Protein AF-A0A1Q5RHK1-F1 (afdb_monomer_lite)

Radius of gyration: 32.7 Å; chains: 1; bounding box: 64×38×105 Å

Secondary structure (DSSP, 8-state):
---TTHHHHHHHHHHHHHHHHHHHHHHHHHHHHHHHHHHHHHHHHHHHHHHHHHHHHHHHHHHHHH-----TTTTTTPPPPTT--HHHHHHHHHHHHHHHHHHHTHHHHHHHHHHHHHHHHHH-TGGGHHHHHHHHHHHHHHHHHHHHHS---------

Foldseek 3Di:
DPPPVVPPVVVVVVVVVVVVVVVCVVVVVVVVVVVVVVVLVVLLVVLVVVLVVLVVVLVVLVVVLPDQDDDPVLCPVPDDDVPDDPVRSVQLRSLSSSLSSLVVCVVSLVVLVVSLVVNCVNPNDVVSVVSVVSVVVSVVSNVVSCCSNPPPPPPPDDD

Structure (mmCIF, N/CA/C/O backbone):
data_AF-A0A1Q5RHK1-F1
#
_entry.id   AF-A0A1Q5RHK1-F1
#
loop_
_atom_site.group_PDB
_atom_site.id
_atom_site.type_symbol
_atom_site.label_atom_id
_atom_site.label_alt_id
_atom_site.label_comp_id
_atom_site.label_asym_id
_atom_site.label_entity_id
_atom_site.label_seq_id
_atom_site.pdbx_PDB_ins_code
_atom_site.Cartn_x
_atom_site.Cartn_y
_atom_site.Cartn_z
_atom_site.occupancy
_atom_site.B_iso_or_equiv
_atom_site.auth_seq_id
_atom_site.auth_comp_id
_atom_site.auth_asym_id
_atom_site.auth_atom_id
_atom_site.pdbx_PDB_model_num
ATOM 1 N N . MET A 1 1 ? 19.706 16.403 -77.621 1.00 49.25 1 MET A N 1
ATOM 2 C CA . MET A 1 1 ? 21.092 16.151 -77.181 1.00 49.25 1 MET A CA 1
ATOM 3 C C . MET A 1 1 ? 21.003 15.529 -75.804 1.00 49.25 1 MET A C 1
ATOM 5 O O . MET A 1 1 ? 20.583 16.197 -74.875 1.00 49.25 1 MET A O 1
ATOM 9 N N . THR A 1 2 ? 21.234 14.225 -75.707 1.00 58.06 2 THR A N 1
ATOM 10 C CA . THR A 1 2 ? 21.351 13.509 -74.433 1.00 58.06 2 THR A CA 1
ATOM 11 C C . THR A 1 2 ? 22.751 13.767 -73.897 1.00 58.06 2 THR A C 1
ATOM 13 O O . THR A 1 2 ? 23.713 13.392 -74.566 1.00 58.06 2 THR A O 1
ATOM 16 N N . ASP A 1 3 ? 22.875 14.434 -72.750 1.00 63.69 3 ASP A N 1
ATOM 17 C CA . ASP A 1 3 ? 24.177 14.709 -72.144 1.00 63.69 3 ASP A CA 1
ATOM 18 C C . ASP A 1 3 ? 24.910 13.389 -71.839 1.00 63.69 3 ASP A C 1
ATOM 20 O O . ASP A 1 3 ? 24.454 12.616 -70.990 1.00 63.69 3 ASP A O 1
ATOM 24 N N . PRO A 1 4 ? 26.057 13.106 -72.485 1.00 59.53 4 PRO A N 1
ATOM 25 C CA . PRO A 1 4 ? 26.803 11.859 -72.283 1.00 59.53 4 PRO A CA 1
ATOM 26 C C . PRO A 1 4 ? 27.397 11.747 -70.868 1.00 59.53 4 PRO A C 1
ATOM 28 O O . PRO A 1 4 ? 27.785 10.666 -70.435 1.00 59.53 4 PRO A O 1
ATOM 31 N N . TRP A 1 5 ? 27.416 12.854 -70.121 1.00 61.19 5 TRP A N 1
ATOM 32 C CA . TRP A 1 5 ? 27.883 12.939 -68.737 1.00 61.19 5 TRP A CA 1
ATOM 33 C C . TRP A 1 5 ? 26.803 12.606 -67.691 1.00 61.19 5 TRP A C 1
ATOM 35 O O . TRP A 1 5 ? 27.132 12.388 -66.525 1.00 61.19 5 TRP A O 1
ATOM 45 N N . ALA A 1 6 ? 25.525 12.517 -68.080 1.00 60.03 6 ALA A N 1
ATOM 46 C CA . ALA A 1 6 ? 24.414 12.237 -67.163 1.00 60.03 6 ALA A CA 1
ATOM 47 C C . ALA A 1 6 ? 24.249 10.740 -66.818 1.00 60.03 6 ALA A C 1
ATOM 49 O O . ALA A 1 6 ? 23.553 10.402 -65.861 1.00 60.03 6 ALA A O 1
ATOM 50 N N . PHE A 1 7 ? 24.893 9.843 -67.575 1.00 57.91 7 PHE A N 1
ATOM 51 C CA . PHE A 1 7 ? 24.581 8.407 -67.581 1.00 57.91 7 PHE A CA 1
ATOM 52 C C . PHE A 1 7 ? 25.361 7.555 -66.555 1.00 57.91 7 PHE A C 1
ATOM 54 O O . PHE A 1 7 ? 25.094 6.365 -66.427 1.00 57.91 7 PHE A O 1
ATOM 61 N N . GLY A 1 8 ? 26.309 8.135 -65.806 1.00 62.06 8 GLY A N 1
ATOM 62 C CA . GLY A 1 8 ? 27.157 7.384 -64.859 1.00 62.06 8 GLY A CA 1
ATOM 63 C C . GLY A 1 8 ? 27.094 7.840 -63.397 1.00 62.06 8 GLY A C 1
ATOM 64 O O . GLY A 1 8 ? 27.152 7.016 -62.489 1.00 62.06 8 GLY A O 1
ATOM 65 N N . TRP A 1 9 ? 26.945 9.143 -63.145 1.00 71.56 9 TRP A N 1
ATOM 66 C CA . TRP A 1 9 ? 27.052 9.706 -61.791 1.00 71.56 9 TRP A CA 1
ATOM 67 C C . TRP A 1 9 ? 25.762 9.600 -60.971 1.00 71.56 9 TRP A C 1
ATOM 69 O O . TRP A 1 9 ? 25.806 9.364 -59.766 1.00 71.56 9 TRP A O 1
ATOM 79 N N . THR A 1 10 ? 24.602 9.726 -61.613 1.00 79.69 10 THR A N 1
ATOM 80 C CA . THR A 1 10 ? 23.285 9.657 -60.962 1.00 79.69 10 THR A CA 1
ATOM 81 C C . THR A 1 10 ? 22.962 8.279 -60.350 1.00 79.69 10 THR A C 1
ATOM 83 O O . THR A 1 10 ? 22.565 8.246 -59.179 1.00 79.69 10 THR A O 1
ATOM 86 N N . PRO A 1 11 ? 23.182 7.126 -61.022 1.00 81.75 11 PRO A N 1
ATOM 87 C CA . PRO A 1 11 ? 22.995 5.819 -60.386 1.00 81.75 11 PRO A CA 1
ATOM 88 C C . PRO A 1 11 ? 24.016 5.567 -59.268 1.00 81.75 11 PRO A C 1
ATOM 90 O O . PRO A 1 11 ? 23.698 4.952 -58.256 1.00 81.75 11 PRO A O 1
ATOM 93 N N . LEU A 1 12 ? 25.234 6.094 -59.394 1.00 82.31 12 LEU A N 1
ATOM 94 C CA . LEU A 1 12 ? 26.285 5.900 -58.397 1.00 82.31 12 LEU A CA 1
ATOM 95 C C . LEU A 1 12 ? 25.981 6.664 -57.095 1.00 82.31 12 LEU A C 1
ATOM 97 O O . LEU A 1 12 ? 26.106 6.110 -56.003 1.00 82.31 12 LEU A O 1
ATOM 101 N N . LEU A 1 13 ? 25.479 7.899 -57.199 1.00 85.50 13 LEU A N 1
ATOM 102 C CA . LEU A 1 13 ? 25.035 8.692 -56.047 1.00 85.50 13 LEU A CA 1
ATOM 103 C C . LEU A 1 13 ? 23.801 8.100 -55.352 1.00 85.50 13 LEU A C 1
ATOM 105 O O . LEU A 1 13 ? 23.723 8.129 -54.125 1.00 85.50 13 LEU A O 1
ATOM 109 N N . THR A 1 14 ? 22.853 7.532 -56.102 1.00 87.44 14 THR A N 1
ATOM 110 C CA . THR A 1 14 ? 21.667 6.885 -55.508 1.00 87.44 14 THR A CA 1
ATOM 111 C C . THR A 1 14 ? 22.026 5.601 -54.761 1.00 87.44 14 THR A C 1
ATOM 113 O O . THR A 1 14 ? 21.516 5.380 -53.664 1.00 87.44 14 THR A O 1
ATOM 116 N N . ILE A 1 15 ? 22.968 4.805 -55.280 1.00 88.88 15 ILE A N 1
ATOM 117 C CA . ILE A 1 15 ? 23.503 3.626 -54.584 1.00 88.88 15 ILE A CA 1
ATOM 118 C C . ILE A 1 15 ? 24.188 4.035 -53.272 1.00 88.88 15 ILE A C 1
ATOM 120 O O . ILE A 1 15 ? 23.902 3.456 -52.224 1.00 88.88 15 ILE A O 1
ATOM 124 N N . ILE A 1 16 ? 25.040 5.066 -53.294 1.00 89.88 16 ILE A N 1
ATOM 125 C CA . ILE A 1 16 ? 25.689 5.586 -52.078 1.00 89.88 16 ILE A CA 1
ATOM 126 C C . ILE A 1 16 ? 24.640 6.085 -51.075 1.00 89.88 16 ILE A C 1
ATOM 128 O O . ILE A 1 16 ? 24.704 5.735 -49.896 1.00 89.88 16 ILE A O 1
ATOM 132 N N . GLY A 1 17 ? 23.642 6.846 -51.533 1.00 89.38 17 GLY A N 1
ATOM 133 C CA . GLY A 1 17 ? 22.546 7.328 -50.691 1.00 89.38 17 GLY A CA 1
ATOM 134 C C . GLY A 1 17 ? 21.772 6.193 -50.015 1.00 89.38 17 GLY A C 1
ATOM 135 O O . GLY A 1 17 ? 21.457 6.294 -48.827 1.00 89.38 17 GLY A O 1
ATOM 136 N N . PHE A 1 18 ? 21.536 5.090 -50.732 1.00 92.69 18 PHE A N 1
ATOM 137 C CA . PHE A 1 18 ? 20.875 3.892 -50.210 1.00 92.69 18 PHE A CA 1
ATOM 138 C C . PHE A 1 18 ? 21.706 3.200 -49.119 1.00 92.69 18 PHE A C 1
ATOM 140 O O . PHE A 1 18 ? 21.185 2.853 -48.059 1.00 92.69 18 PHE A O 1
ATOM 147 N N . PHE A 1 19 ? 23.021 3.069 -49.317 1.00 92.50 19 PHE A N 1
ATOM 148 C CA . PHE A 1 19 ? 23.910 2.518 -48.290 1.00 92.50 19 PHE A CA 1
ATOM 149 C C . PHE A 1 19 ? 23.987 3.397 -47.040 1.00 92.50 19 PHE A C 1
ATOM 151 O O . PHE A 1 19 ? 23.980 2.874 -45.925 1.00 92.50 19 PHE A O 1
ATOM 158 N N . VAL A 1 20 ? 24.000 4.723 -47.199 1.00 92.31 20 VAL A N 1
ATOM 159 C CA . VAL A 1 20 ? 23.970 5.659 -46.066 1.00 92.31 20 VAL A CA 1
ATOM 160 C C . VAL A 1 20 ? 22.661 5.525 -45.285 1.00 92.31 20 VAL A C 1
ATOM 162 O O . VAL A 1 20 ? 22.690 5.444 -44.058 1.00 92.31 20 VAL A O 1
ATOM 165 N N . THR A 1 21 ? 21.515 5.428 -45.967 1.00 92.25 21 THR A N 1
ATOM 166 C CA . THR A 1 21 ? 20.219 5.234 -45.293 1.00 92.25 21 THR A CA 1
ATOM 167 C C . THR A 1 21 ? 20.140 3.891 -44.570 1.00 92.25 21 THR A C 1
ATOM 169 O O . THR A 1 21 ? 19.683 3.852 -43.428 1.00 92.25 21 THR A O 1
ATOM 172 N N . ILE A 1 22 ? 20.646 2.807 -45.167 1.00 91.94 22 ILE A N 1
ATOM 173 C CA . ILE A 1 22 ? 20.744 1.499 -44.499 1.00 91.94 22 ILE A CA 1
ATOM 174 C C . ILE A 1 22 ? 21.653 1.577 -43.268 1.00 91.94 22 ILE A C 1
ATOM 176 O O . ILE A 1 22 ? 21.302 1.045 -42.214 1.00 91.94 22 ILE A O 1
ATOM 180 N N . GLY A 1 23 ? 22.797 2.256 -43.376 1.00 90.06 23 GLY A N 1
ATOM 181 C CA . GLY A 1 23 ? 23.732 2.437 -42.267 1.00 90.06 23 GLY A CA 1
ATOM 182 C C . GLY A 1 23 ? 23.090 3.158 -41.080 1.00 90.06 23 GLY A C 1
ATOM 183 O O . GLY A 1 23 ? 23.184 2.684 -39.946 1.00 90.06 23 GLY A O 1
ATOM 184 N N . ILE A 1 24 ? 22.368 4.253 -41.343 1.00 90.19 24 ILE A N 1
ATOM 185 C CA . ILE A 1 24 ? 21.627 5.005 -40.318 1.00 90.19 24 ILE A CA 1
ATOM 186 C C . ILE A 1 24 ? 20.516 4.145 -39.711 1.00 90.19 24 ILE A C 1
ATOM 188 O O . ILE A 1 24 ? 20.372 4.118 -38.489 1.00 90.19 24 ILE A O 1
ATOM 192 N N . ALA A 1 25 ? 19.764 3.403 -40.529 1.00 88.69 25 ALA A N 1
ATOM 193 C CA . ALA A 1 25 ? 18.713 2.516 -40.039 1.00 88.69 25 ALA A CA 1
ATOM 194 C C . ALA A 1 25 ? 19.284 1.447 -39.095 1.00 88.69 25 ALA A C 1
ATOM 196 O O . ALA A 1 25 ? 18.803 1.286 -37.974 1.00 88.69 25 ALA A O 1
ATOM 197 N N . TYR A 1 26 ? 20.359 0.766 -39.498 1.00 88.56 26 TYR A N 1
ATOM 198 C CA . TYR A 1 26 ? 20.997 -0.272 -38.691 1.00 88.56 26 TYR A CA 1
ATOM 199 C C . TYR A 1 26 ? 21.541 0.271 -37.363 1.00 88.56 26 TYR A C 1
ATOM 201 O O . TYR A 1 26 ? 21.307 -0.313 -36.299 1.00 88.56 26 TYR A O 1
ATOM 209 N N . PHE A 1 27 ? 22.235 1.410 -37.405 1.00 86.69 27 PHE A N 1
ATOM 210 C CA . PHE A 1 27 ? 22.781 2.039 -36.204 1.00 86.69 27 PHE A CA 1
ATOM 211 C C . PHE A 1 27 ? 21.671 2.557 -35.275 1.00 86.69 27 PHE A C 1
ATOM 213 O O . PHE A 1 27 ? 21.759 2.412 -34.051 1.00 86.69 27 PHE A O 1
ATOM 220 N N . GLY A 1 28 ? 20.589 3.084 -35.855 1.00 88.31 28 GLY A N 1
ATOM 221 C CA . GLY A 1 28 ? 19.388 3.515 -35.147 1.00 88.31 28 GLY A CA 1
ATOM 222 C C . GLY A 1 28 ? 18.716 2.370 -34.393 1.00 88.31 28 GLY A C 1
ATOM 223 O O . GLY A 1 28 ? 18.490 2.490 -33.191 1.00 88.31 28 GLY A O 1
ATOM 224 N N . PHE A 1 29 ? 18.486 1.224 -35.044 1.00 83.56 29 PHE A N 1
ATOM 225 C CA . PHE A 1 29 ? 17.891 0.050 -34.393 1.00 83.56 29 PHE A CA 1
ATOM 226 C C . PHE A 1 29 ? 18.744 -0.474 -33.234 1.00 83.56 29 PHE A C 1
ATOM 228 O O . PHE A 1 29 ? 18.213 -0.797 -32.170 1.00 83.56 29 PHE A O 1
ATOM 235 N N . ARG A 1 30 ? 20.072 -0.520 -33.394 1.00 83.12 30 ARG A N 1
ATOM 236 C CA . ARG A 1 30 ? 20.967 -1.028 -32.343 1.00 83.12 30 ARG A CA 1
ATOM 237 C C . ARG A 1 30 ? 21.022 -0.101 -31.126 1.00 83.12 30 ARG A C 1
ATOM 239 O O . ARG A 1 30 ? 21.039 -0.573 -29.990 1.00 83.12 30 ARG A O 1
ATOM 246 N N . THR A 1 31 ? 21.010 1.207 -31.366 1.00 84.62 31 THR A N 1
ATOM 247 C CA . THR A 1 31 ? 20.957 2.226 -30.307 1.00 84.62 31 THR A CA 1
ATOM 248 C C . THR A 1 31 ? 19.596 2.218 -29.606 1.00 84.62 31 THR A C 1
ATOM 250 O O . THR A 1 31 ? 19.533 2.317 -28.382 1.00 84.62 31 THR A O 1
ATOM 253 N N . PHE A 1 32 ? 18.511 2.006 -30.356 1.00 83.25 32 PHE A N 1
ATOM 254 C CA . PHE A 1 32 ? 17.154 1.932 -29.818 1.00 83.25 32 PHE A CA 1
ATOM 255 C C . PHE A 1 32 ? 16.952 0.737 -28.881 1.00 83.25 32 PHE A C 1
ATOM 257 O O . PHE A 1 32 ? 16.372 0.890 -27.812 1.00 83.25 32 PHE A O 1
ATOM 264 N N . GLU A 1 33 ? 17.473 -0.441 -29.231 1.00 85.06 33 GLU A N 1
ATOM 265 C CA . GLU A 1 33 ? 17.401 -1.631 -28.371 1.00 85.06 33 GLU A CA 1
ATOM 266 C C . GLU A 1 33 ? 18.116 -1.432 -27.029 1.00 85.06 33 GLU A C 1
ATOM 268 O O . GLU A 1 33 ? 17.630 -1.879 -25.988 1.00 85.06 33 GLU A O 1
ATOM 273 N N . ARG A 1 34 ? 19.260 -0.740 -27.032 1.00 86.31 34 ARG A N 1
ATOM 274 C CA . ARG A 1 34 ? 19.977 -0.395 -25.800 1.00 86.31 34 ARG A CA 1
ATOM 275 C C . ARG A 1 34 ? 19.185 0.612 -24.964 1.00 86.31 34 ARG A C 1
ATOM 277 O O . ARG A 1 34 ? 18.944 0.354 -23.790 1.00 86.31 34 ARG A O 1
ATOM 284 N N . TRP A 1 35 ? 18.708 1.690 -25.583 1.00 86.25 35 TRP A N 1
ATOM 285 C CA . TRP A 1 35 ? 17.881 2.695 -24.911 1.00 86.25 35 TRP A CA 1
ATOM 286 C C . TRP A 1 35 ? 16.595 2.099 -24.323 1.00 86.25 35 TRP A C 1
ATOM 288 O O . TRP A 1 35 ? 16.204 2.414 -23.202 1.00 86.25 35 TRP A O 1
ATOM 298 N N . LYS A 1 36 ? 15.950 1.180 -25.049 1.00 88.38 36 LYS A N 1
ATOM 299 C CA . LYS A 1 36 ? 14.755 0.470 -24.591 1.00 88.38 36 LYS A CA 1
ATOM 300 C C . LYS A 1 36 ? 15.040 -0.374 -23.349 1.00 88.38 36 LYS A C 1
ATOM 302 O O . LYS A 1 36 ? 14.218 -0.368 -22.437 1.00 88.38 36 LYS A O 1
ATOM 307 N N . ARG A 1 37 ? 16.175 -1.083 -23.291 1.00 87.81 37 ARG A N 1
ATOM 308 C CA . ARG A 1 37 ? 16.581 -1.829 -22.085 1.00 87.81 37 ARG A CA 1
ATOM 309 C C . ARG A 1 37 ? 16.815 -0.895 -20.907 1.00 87.81 37 ARG A C 1
ATOM 311 O O . ARG A 1 37 ? 16.209 -1.114 -19.866 1.00 87.81 37 ARG A O 1
ATOM 318 N N . GLU A 1 38 ? 17.588 0.170 -21.109 1.00 90.88 38 GLU A N 1
ATOM 319 C CA . GLU A 1 38 ? 17.864 1.174 -20.072 1.00 90.88 38 GLU A CA 1
ATOM 320 C C . GLU A 1 38 ? 16.554 1.763 -19.513 1.00 90.88 38 GLU A C 1
ATOM 322 O O . GLU A 1 38 ? 16.347 1.794 -18.304 1.00 90.88 38 GLU A O 1
ATOM 327 N N . LYS A 1 39 ? 15.598 2.121 -20.381 1.00 90.50 39 LYS A N 1
ATOM 328 C CA . LYS A 1 39 ? 14.288 2.649 -19.962 1.00 90.50 39 LYS A CA 1
ATOM 329 C C . LYS A 1 39 ? 13.403 1.632 -19.243 1.00 90.50 39 LYS A C 1
ATOM 331 O O . LYS A 1 39 ? 12.587 2.019 -18.408 1.00 90.50 39 LYS A O 1
ATOM 336 N N . ILE A 1 40 ? 13.507 0.348 -19.580 1.00 90.50 40 ILE A N 1
ATOM 337 C CA . ILE A 1 40 ? 12.778 -0.716 -18.876 1.00 90.50 40 ILE A CA 1
ATOM 338 C C . ILE A 1 40 ? 13.378 -0.933 -17.486 1.00 90.50 40 ILE A C 1
ATOM 340 O O . ILE A 1 40 ? 12.625 -1.091 -16.527 1.00 90.50 40 ILE A O 1
ATOM 344 N N . GLU A 1 41 ? 14.705 -0.926 -17.369 1.00 90.31 41 GLU A N 1
ATOM 345 C CA . GLU A 1 41 ? 15.405 -1.057 -16.090 1.00 90.31 41 GLU A CA 1
ATOM 346 C C . GLU A 1 41 ? 15.108 0.125 -15.164 1.00 90.31 41 GLU A C 1
ATOM 348 O O . GLU A 1 41 ? 14.745 -0.094 -14.011 1.00 90.31 41 GLU A O 1
ATOM 353 N N . GLU A 1 42 ? 15.140 1.353 -15.685 1.00 92.94 42 GLU A N 1
ATOM 354 C CA . GLU A 1 42 ? 14.756 2.569 -14.957 1.00 92.94 42 GLU A CA 1
ATOM 355 C C . GLU A 1 42 ? 13.320 2.461 -14.421 1.00 92.94 42 GLU A C 1
ATOM 357 O O . GLU A 1 42 ? 13.097 2.527 -13.215 1.00 92.94 42 GLU A O 1
ATOM 362 N N . LYS A 1 43 ? 12.347 2.126 -15.285 1.00 93.00 43 LYS A N 1
ATOM 363 C CA . LYS A 1 43 ? 10.950 1.922 -14.859 1.00 93.00 43 LYS A CA 1
ATOM 364 C C . LYS A 1 43 ? 10.784 0.810 -13.829 1.00 93.00 43 LYS A C 1
ATOM 366 O O . LYS A 1 43 ? 9.867 0.865 -13.009 1.00 93.00 43 LYS A O 1
ATOM 371 N N . ARG A 1 44 ? 11.610 -0.233 -13.905 1.00 93.38 44 ARG A N 1
ATOM 372 C CA . ARG A 1 44 ? 11.593 -1.341 -12.950 1.00 93.38 44 ARG A CA 1
ATOM 373 C C . ARG A 1 44 ? 12.054 -0.867 -11.576 1.00 93.38 44 ARG A C 1
ATOM 375 O O . ARG A 1 44 ? 11.415 -1.224 -10.592 1.00 93.38 44 ARG A O 1
ATOM 382 N N . ILE A 1 45 ? 13.105 -0.054 -11.513 1.00 94.50 45 ILE A N 1
ATOM 383 C CA . ILE A 1 45 ? 13.596 0.541 -10.265 1.00 94.50 45 ILE A CA 1
ATOM 384 C C . ILE A 1 45 ? 12.542 1.483 -9.675 1.00 94.50 45 ILE A C 1
ATOM 386 O O . ILE A 1 45 ? 12.185 1.319 -8.511 1.00 94.50 45 ILE A O 1
ATOM 390 N N . ASP A 1 46 ? 11.967 2.379 -10.479 1.00 95.12 46 ASP A N 1
ATOM 391 C CA . ASP A 1 46 ? 10.955 3.337 -10.013 1.00 95.12 46 ASP A CA 1
ATOM 392 C C . ASP A 1 46 ? 9.743 2.636 -9.389 1.00 95.12 46 ASP A C 1
ATOM 394 O O . ASP A 1 46 ? 9.315 2.965 -8.286 1.00 95.12 46 ASP A O 1
ATOM 398 N N . ILE A 1 47 ? 9.213 1.611 -10.066 1.00 95.06 47 ILE A N 1
ATOM 399 C CA . ILE A 1 47 ? 8.059 0.848 -9.570 1.00 95.06 47 ILE A CA 1
ATOM 400 C C . ILE A 1 47 ? 8.420 0.014 -8.334 1.00 95.06 47 ILE A C 1
ATOM 402 O O . ILE A 1 47 ? 7.558 -0.214 -7.486 1.00 95.06 47 ILE A O 1
ATOM 406 N N . ALA A 1 48 ? 9.668 -0.447 -8.205 1.00 94.81 48 ALA A N 1
ATOM 407 C CA . ALA A 1 48 ? 10.118 -1.120 -6.989 1.00 94.81 48 ALA A CA 1
ATOM 408 C C . ALA A 1 48 ? 10.162 -0.163 -5.792 1.00 94.81 48 ALA A C 1
ATOM 410 O O . ALA A 1 48 ? 9.723 -0.541 -4.708 1.00 94.81 48 ALA A O 1
ATOM 411 N N . ILE A 1 49 ? 10.654 1.062 -5.994 1.00 95.94 49 ILE A N 1
ATOM 412 C CA . ILE A 1 49 ? 10.697 2.098 -4.957 1.00 95.94 49 ILE A CA 1
ATOM 413 C C . ILE A 1 49 ? 9.273 2.499 -4.558 1.00 95.94 49 ILE A C 1
ATOM 415 O O . ILE A 1 49 ? 8.958 2.465 -3.374 1.00 95.94 49 ILE A O 1
ATOM 419 N N . GLU A 1 50 ? 8.392 2.762 -5.531 1.00 95.06 50 GLU A N 1
ATOM 420 C CA . GLU A 1 50 ? 6.974 3.085 -5.290 1.00 95.06 50 GLU A CA 1
ATOM 421 C C . GLU A 1 50 ? 6.269 1.965 -4.499 1.00 95.06 50 GLU A C 1
ATOM 423 O O . GLU A 1 50 ? 5.498 2.222 -3.575 1.00 95.06 50 GLU A O 1
ATOM 428 N N . ALA A 1 51 ? 6.557 0.699 -4.822 1.00 94.06 51 ALA A N 1
ATOM 429 C CA . ALA A 1 51 ? 6.003 -0.444 -4.099 1.00 94.06 51 ALA A CA 1
ATOM 430 C C . ALA A 1 51 ? 6.527 -0.547 -2.660 1.00 94.06 51 ALA A C 1
ATOM 432 O O . ALA A 1 51 ? 5.759 -0.891 -1.761 1.00 94.06 51 ALA A O 1
ATOM 433 N N . LEU A 1 52 ? 7.815 -0.269 -2.443 1.00 94.19 52 LEU A N 1
ATOM 434 C CA . LEU A 1 52 ? 8.432 -0.302 -1.120 1.00 94.19 52 LEU A CA 1
ATOM 435 C C . LEU A 1 52 ? 7.900 0.828 -0.231 1.00 94.19 52 LEU A C 1
ATOM 437 O O . LEU A 1 52 ? 7.546 0.580 0.918 1.00 94.19 52 LEU A O 1
ATOM 441 N N . GLU A 1 53 ? 7.790 2.039 -0.774 1.00 95.81 53 GLU A N 1
ATOM 442 C CA . GLU A 1 53 ? 7.212 3.200 -0.094 1.00 95.81 53 GLU A CA 1
ATOM 443 C C . GLU A 1 53 ? 5.775 2.913 0.356 1.00 95.81 53 GLU A C 1
ATOM 445 O O . GLU A 1 53 ? 5.462 3.031 1.540 1.00 95.81 53 GLU A O 1
ATOM 450 N N . LEU A 1 54 ? 4.923 2.421 -0.553 1.00 94.62 54 LEU A N 1
ATOM 451 C CA . LEU A 1 54 ? 3.549 2.046 -0.212 1.00 94.62 54 LEU A CA 1
ATOM 452 C C . LEU A 1 54 ? 3.481 0.908 0.811 1.00 94.62 54 LEU A C 1
ATOM 454 O O . LEU A 1 54 ? 2.543 0.867 1.604 1.00 94.62 54 LEU A O 1
ATOM 458 N N . ALA A 1 55 ? 4.431 -0.029 0.803 1.00 93.00 55 ALA A N 1
ATOM 459 C CA . ALA A 1 55 ? 4.464 -1.112 1.781 1.00 93.00 55 ALA A CA 1
ATOM 460 C C . ALA A 1 55 ? 4.746 -0.590 3.198 1.00 93.00 55 ALA A C 1
ATOM 462 O O . ALA A 1 55 ? 4.068 -1.009 4.139 1.00 93.00 55 ALA A O 1
ATOM 463 N N . TYR A 1 56 ? 5.687 0.345 3.347 1.00 94.38 56 TYR A N 1
ATOM 464 C CA . TYR A 1 56 ? 5.953 0.998 4.630 1.00 94.38 56 TYR A CA 1
ATOM 465 C C . TYR A 1 56 ? 4.791 1.894 5.068 1.00 94.38 56 TYR A C 1
ATOM 467 O O . TYR A 1 56 ? 4.360 1.800 6.214 1.00 94.38 56 TYR A O 1
ATOM 475 N N . GLU A 1 57 ? 4.194 2.658 4.150 1.00 94.62 57 GLU A N 1
ATOM 476 C CA . GLU A 1 57 ? 2.994 3.457 4.442 1.00 94.62 57 GLU A CA 1
ATOM 477 C C . GLU A 1 57 ? 1.830 2.565 4.918 1.00 94.62 57 GLU A C 1
ATOM 479 O O . GLU A 1 57 ? 1.115 2.899 5.865 1.00 94.62 57 GLU A O 1
ATOM 484 N N . CYS A 1 58 ? 1.659 1.381 4.315 1.00 94.38 58 CYS A N 1
ATOM 485 C CA . CYS A 1 58 ? 0.681 0.392 4.773 1.00 94.38 58 CYS A CA 1
ATOM 486 C C . CYS A 1 58 ? 0.979 -0.093 6.196 1.00 94.38 58 CYS A C 1
ATOM 488 O O . CYS A 1 58 ? 0.044 -0.277 6.976 1.00 94.38 58 CYS A O 1
ATOM 490 N N . GLN A 1 59 ? 2.249 -0.337 6.533 1.00 93.88 59 GLN A N 1
ATOM 491 C CA . GLN A 1 59 ? 2.642 -0.783 7.869 1.00 93.88 59 GLN A CA 1
ATOM 492 C C . GLN A 1 59 ? 2.277 0.266 8.925 1.00 93.88 59 GLN A C 1
ATOM 494 O O . GLN A 1 59 ? 1.583 -0.066 9.886 1.00 93.88 59 GLN A O 1
ATOM 499 N N . GLU A 1 60 ? 2.667 1.522 8.710 1.00 94.31 60 GLU A N 1
ATOM 500 C CA . GLU A 1 60 ? 2.349 2.632 9.616 1.00 94.31 60 GLU A CA 1
ATOM 501 C C . GLU A 1 60 ? 0.835 2.808 9.775 1.00 94.31 60 GLU A C 1
ATOM 503 O O . GLU A 1 60 ? 0.318 2.934 10.888 1.00 94.31 60 GLU A O 1
ATOM 508 N N . ALA A 1 61 ? 0.082 2.720 8.678 1.00 94.56 61 ALA A N 1
ATOM 509 C CA . ALA A 1 61 ? -1.370 2.793 8.746 1.00 94.56 61 ALA A CA 1
ATOM 510 C C . ALA A 1 61 ? -1.978 1.639 9.550 1.00 94.56 61 ALA A C 1
ATOM 512 O O . ALA A 1 61 ? -2.912 1.857 10.319 1.00 94.56 61 ALA A O 1
ATOM 513 N N . PHE A 1 62 ? -1.464 0.411 9.428 1.00 94.38 62 PHE A N 1
ATOM 514 C CA . PHE A 1 62 ? -1.935 -0.696 10.262 1.00 94.38 62 PHE A CA 1
ATOM 515 C C . PHE A 1 62 ? -1.624 -0.489 11.744 1.00 94.38 62 PHE A C 1
ATOM 517 O O . PHE A 1 62 ? -2.440 -0.890 12.575 1.00 94.38 62 PHE A O 1
ATOM 524 N N . GLU A 1 63 ? -0.497 0.131 12.090 1.00 93.69 63 GLU A N 1
ATOM 525 C CA . GLU A 1 63 ? -0.171 0.485 13.475 1.00 93.69 63 GLU A CA 1
ATOM 526 C C . GLU A 1 63 ? -1.177 1.501 14.037 1.00 93.69 63 GLU A C 1
ATOM 528 O O . GLU A 1 63 ? -1.714 1.298 15.129 1.00 93.69 63 GLU A O 1
ATOM 533 N N . ILE A 1 64 ? -1.534 2.524 13.255 1.00 92.62 64 ILE A N 1
ATOM 534 C CA . ILE A 1 64 ? -2.551 3.523 13.622 1.00 92.62 64 ILE A CA 1
ATOM 535 C C . ILE A 1 64 ? -3.941 2.881 13.751 1.00 92.62 64 ILE A C 1
ATOM 537 O O . ILE A 1 64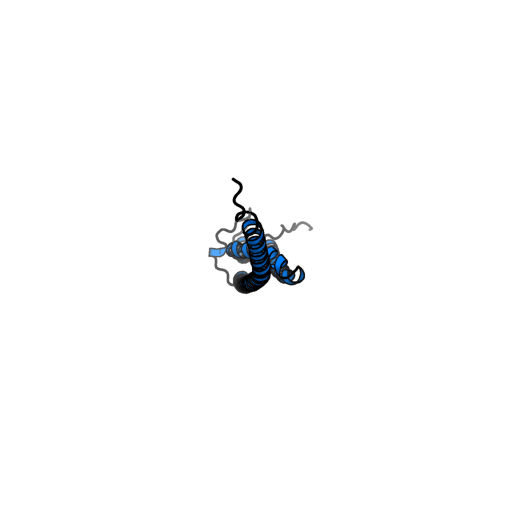 ? -4.650 3.085 14.741 1.00 92.62 64 ILE A O 1
ATOM 541 N N . ILE A 1 65 ? -4.333 2.059 12.775 1.00 92.81 65 ILE A N 1
ATOM 542 C CA . ILE A 1 65 ? -5.635 1.378 12.749 1.00 92.81 65 ILE A CA 1
ATOM 543 C C . ILE A 1 65 ? -5.789 0.439 13.951 1.00 92.81 65 ILE A C 1
ATOM 545 O O . ILE A 1 65 ? -6.874 0.347 14.522 1.00 92.81 65 ILE A O 1
ATOM 549 N N . ARG A 1 66 ? -4.721 -0.264 14.343 1.00 89.25 66 ARG A N 1
ATOM 550 C CA . ARG A 1 66 ? -4.739 -1.243 15.443 1.00 89.25 66 ARG A CA 1
ATOM 551 C C . ARG A 1 66 ? -4.528 -0.624 16.821 1.00 89.25 66 ARG A C 1
ATOM 553 O O . ARG A 1 66 ? -4.602 -1.354 17.809 1.00 89.25 66 ARG A O 1
ATOM 560 N N . ASN A 1 67 ? -4.267 0.678 16.903 1.00 89.69 67 ASN A N 1
ATOM 561 C CA . ASN A 1 67 ? -4.057 1.348 18.176 1.00 89.69 67 ASN A CA 1
ATOM 562 C C . ASN A 1 67 ? -5.328 1.251 19.052 1.00 89.69 67 ASN A C 1
ATOM 564 O O . ASN A 1 67 ? -6.382 1.743 18.637 1.00 89.69 67 ASN A O 1
ATOM 568 N N . PRO A 1 68 ? -5.248 0.654 20.260 1.00 83.75 68 PRO A N 1
ATOM 569 C CA . PRO A 1 68 ? -6.398 0.498 21.150 1.00 83.75 68 PRO A CA 1
ATOM 570 C C . PRO A 1 68 ? -6.892 1.819 21.751 1.00 83.75 68 PRO A C 1
ATOM 572 O O . PRO A 1 68 ? -8.011 1.872 22.255 1.00 83.75 68 PRO A O 1
ATOM 575 N N . GLY A 1 69 ? -6.078 2.879 21.735 1.00 85.19 69 GLY A N 1
ATOM 576 C CA . GLY A 1 69 ? -6.498 4.197 22.195 1.00 85.19 69 GLY A CA 1
ATOM 577 C C . GLY A 1 69 ? -7.561 4.763 21.262 1.00 85.19 69 GLY A C 1
ATOM 578 O O . GLY A 1 69 ? -7.291 4.938 20.080 1.00 85.19 69 GLY A O 1
ATOM 579 N N . THR A 1 70 ? -8.754 5.049 21.783 1.00 82.94 70 THR A N 1
ATOM 580 C CA . THR A 1 70 ? -9.882 5.607 21.020 1.00 82.94 70 THR A CA 1
ATOM 581 C C . THR A 1 70 ? -10.426 6.847 21.711 1.00 82.94 70 THR A C 1
ATOM 583 O O . THR A 1 70 ? -10.745 6.799 22.902 1.00 82.94 70 THR A O 1
ATOM 586 N N . LEU A 1 71 ? -10.568 7.945 20.974 1.00 85.12 71 LEU A N 1
ATOM 587 C CA . LEU A 1 71 ? -11.212 9.163 21.459 1.00 85.12 71 LEU A CA 1
ATOM 588 C C . LEU A 1 71 ? -12.728 9.096 21.235 1.00 85.12 71 LEU A C 1
ATOM 590 O O . LEU A 1 71 ? -13.197 8.598 20.215 1.00 85.12 71 LEU A O 1
ATOM 594 N N . GLY A 1 72 ? -13.507 9.647 22.172 1.00 80.44 72 GLY A N 1
ATOM 595 C CA . GLY A 1 72 ? -14.975 9.680 22.078 1.00 80.44 72 GLY A CA 1
ATOM 596 C C . GLY A 1 72 ? -15.513 10.384 20.825 1.00 80.44 72 GLY A C 1
ATOM 597 O O . GLY A 1 72 ? -16.586 10.051 20.332 1.00 80.44 72 GLY A O 1
ATOM 598 N N . SER A 1 73 ? -14.747 11.323 20.266 1.00 86.44 73 SER A N 1
ATOM 599 C CA . SER A 1 73 ? -15.079 12.018 19.019 1.00 86.44 73 SER A CA 1
ATOM 600 C C . SER A 1 73 ? -14.980 11.132 17.773 1.00 86.44 73 SER A C 1
ATOM 602 O O . SER A 1 73 ? -15.604 11.442 16.760 1.00 86.44 73 SER A O 1
ATOM 604 N N . GLU A 1 74 ? -14.224 10.033 17.818 1.00 86.50 74 GLU A N 1
ATOM 605 C CA . GLU A 1 74 ? -14.007 9.174 16.649 1.00 86.50 74 GLU A CA 1
ATOM 606 C C . GLU A 1 74 ? -15.260 8.391 16.262 1.00 86.50 74 GLU A C 1
ATOM 608 O O . GLU A 1 74 ? -15.470 8.153 15.078 1.00 86.50 74 GLU A O 1
ATOM 613 N N . TYR A 1 75 ? -16.109 8.041 17.231 1.00 89.81 75 TYR A N 1
ATOM 614 C CA . TYR A 1 75 ? -17.345 7.283 17.013 1.00 89.81 75 TYR A CA 1
ATOM 615 C C . TYR A 1 75 ? -18.615 8.094 17.291 1.00 89.81 75 TYR A C 1
ATOM 617 O O . TYR A 1 75 ? -19.702 7.528 17.389 1.00 89.81 75 TYR A O 1
ATOM 625 N N . ALA A 1 76 ? -18.507 9.421 17.393 1.00 88.38 76 ALA A N 1
ATOM 626 C CA . ALA A 1 76 ? -19.656 10.296 17.631 1.00 88.38 76 ALA A CA 1
ATOM 627 C C . ALA A 1 76 ? -20.706 10.233 16.502 1.00 88.38 76 ALA A C 1
ATOM 629 O O . ALA A 1 76 ? -21.891 10.436 16.748 1.00 88.38 76 ALA A O 1
ATOM 630 N N . ASP A 1 77 ? -20.282 9.914 15.278 1.00 90.50 77 ASP A N 1
ATOM 631 C CA . ASP A 1 77 ? -21.134 9.700 14.103 1.00 90.50 77 ASP A CA 1
ATOM 632 C C . ASP A 1 77 ? -21.707 8.274 14.003 1.00 90.50 77 ASP A C 1
ATOM 634 O O . ASP A 1 77 ? -22.427 7.968 13.052 1.00 90.50 77 ASP A O 1
ATOM 638 N N . MET A 1 78 ? -21.411 7.391 14.966 1.00 90.12 78 MET A N 1
ATOM 639 C CA . MET A 1 78 ? -21.877 6.007 14.930 1.00 90.12 78 MET A CA 1
ATOM 640 C C . MET A 1 78 ? -23.411 5.938 15.039 1.00 90.12 78 MET A C 1
ATOM 642 O O . MET A 1 78 ? -23.976 6.386 16.046 1.00 90.12 78 MET A O 1
ATOM 646 N N . PRO A 1 79 ? -24.102 5.305 14.070 1.00 88.44 79 PRO A N 1
ATOM 647 C CA . PRO A 1 79 ? -25.554 5.200 14.094 1.00 88.44 79 PRO A CA 1
ATOM 648 C C . PRO A 1 79 ? -26.025 4.369 15.293 1.00 88.44 79 PRO A C 1
ATOM 650 O O . PRO A 1 79 ? -25.530 3.260 15.540 1.00 88.44 79 PRO A O 1
ATOM 653 N N . ARG A 1 80 ? -27.010 4.908 16.018 1.00 87.69 80 ARG A N 1
ATOM 654 C CA . ARG A 1 80 ? -27.704 4.211 17.107 1.00 87.69 80 ARG A CA 1
ATOM 655 C C . ARG A 1 80 ? -28.667 3.174 16.540 1.00 87.69 80 ARG A C 1
ATOM 657 O O . ARG A 1 80 ? -29.300 3.411 15.512 1.00 87.69 80 ARG A O 1
ATOM 664 N N . ARG A 1 81 ? -28.765 2.022 17.200 1.00 85.88 81 ARG A N 1
ATOM 665 C CA . ARG A 1 81 ? -29.770 0.995 16.892 1.00 85.88 81 ARG A CA 1
ATOM 666 C C . ARG A 1 81 ? -31.069 1.264 17.657 1.00 85.88 81 ARG A C 1
ATOM 668 O O . ARG A 1 81 ? -31.056 1.869 18.728 1.00 85.88 81 ARG A O 1
ATOM 675 N N . ASP A 1 82 ? -32.187 0.784 17.118 1.00 82.06 82 ASP A N 1
ATOM 676 C CA . ASP A 1 82 ? -33.492 0.906 17.773 1.00 82.06 82 ASP A CA 1
ATOM 677 C C . ASP A 1 82 ? -33.498 0.163 19.117 1.00 82.06 82 ASP A C 1
ATOM 679 O O . ASP A 1 82 ? -33.209 -1.032 19.180 1.00 82.06 82 ASP A O 1
ATOM 683 N N . GLY A 1 83 ? -33.827 0.878 20.198 1.00 81.38 83 GLY A N 1
ATOM 684 C CA . GLY A 1 83 ? -33.855 0.325 21.557 1.00 81.38 83 GLY A CA 1
ATOM 685 C C . GLY A 1 83 ? -32.484 0.160 22.226 1.00 81.38 83 GLY A C 1
ATOM 686 O O . 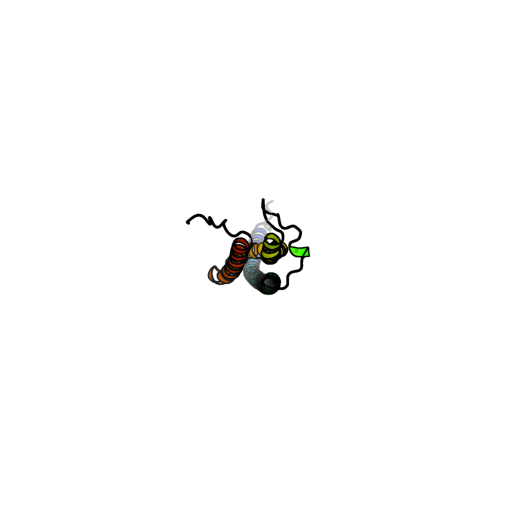GLY A 1 83 ? -32.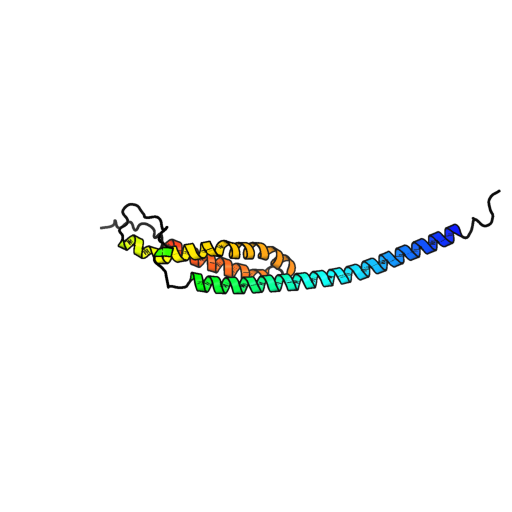419 -0.404 23.316 1.00 81.38 83 GLY A O 1
ATOM 687 N N . GLU A 1 84 ? -31.405 0.650 21.610 1.00 83.06 84 GLU A N 1
ATOM 688 C CA . GLU A 1 84 ? -30.051 0.578 22.162 1.00 83.06 84 GLU A CA 1
ATOM 689 C C . GLU A 1 84 ? -29.862 1.550 23.336 1.00 83.06 84 GLU A C 1
ATOM 691 O O . GLU A 1 84 ? -30.107 2.755 23.225 1.00 83.06 84 GLU A O 1
ATOM 696 N N . GLY A 1 85 ? -29.404 1.025 24.474 1.00 85.75 85 GLY A N 1
ATOM 697 C CA . GLY A 1 85 ? -29.040 1.836 25.635 1.00 85.75 85 GLY A CA 1
ATOM 698 C C . GLY A 1 85 ? -27.666 2.497 25.482 1.00 85.75 85 GLY A C 1
ATOM 699 O O . GLY A 1 85 ? -26.803 2.014 24.752 1.00 85.75 85 GLY A O 1
ATOM 700 N N . GLU A 1 86 ? -27.417 3.565 26.244 1.00 86.50 86 GLU A N 1
ATOM 701 C CA . GLU A 1 86 ? -26.118 4.262 26.256 1.00 86.50 86 GLU A CA 1
ATOM 702 C C . GLU A 1 86 ? -24.908 3.335 26.528 1.00 86.50 86 GLU A C 1
ATOM 704 O O . GLU A 1 86 ? -23.899 3.463 25.830 1.00 86.50 86 GLU A O 1
ATOM 709 N N . PRO A 1 87 ? -24.977 2.359 27.462 1.00 86.06 87 PRO A N 1
ATOM 710 C CA . PRO A 1 87 ? -23.863 1.436 27.695 1.00 86.06 87 PRO A CA 1
ATOM 711 C C . PRO A 1 87 ? -23.577 0.520 26.498 1.00 86.06 87 PRO A C 1
ATOM 713 O O . PRO A 1 87 ? -22.421 0.200 26.227 1.00 86.06 87 PRO A O 1
ATOM 716 N N . GLU A 1 88 ? -24.620 0.107 25.772 1.00 86.75 88 GLU A N 1
ATOM 717 C CA . GLU A 1 88 ? -24.489 -0.763 24.601 1.00 86.75 88 GLU A CA 1
ATOM 718 C C . GLU A 1 88 ? -23.876 0.010 23.428 1.00 86.75 88 GLU A C 1
ATOM 720 O O . GLU A 1 88 ? -22.890 -0.450 22.846 1.00 86.75 88 GLU A O 1
ATOM 725 N N . TRP A 1 89 ? -24.350 1.235 23.178 1.00 88.62 89 TRP A N 1
ATOM 726 C CA . TRP A 1 89 ? -23.771 2.125 22.170 1.00 88.62 89 TRP A CA 1
ATOM 727 C C . TRP A 1 89 ? -22.295 2.425 22.466 1.00 88.62 89 TRP A C 1
ATOM 729 O O . TRP A 1 89 ? -21.433 2.210 21.615 1.00 88.62 89 TRP A O 1
ATOM 739 N N . SER A 1 90 ? -21.972 2.826 23.699 1.00 87.81 90 SER A N 1
ATOM 740 C CA . SER A 1 90 ? -20.597 3.141 24.113 1.00 87.81 90 SER A CA 1
ATOM 741 C C . SER A 1 90 ? -19.649 1.939 23.973 1.00 87.81 90 SER A C 1
ATOM 743 O O . SER A 1 90 ? -18.521 2.089 23.503 1.00 87.81 90 SER A O 1
ATOM 745 N N . SER A 1 91 ? -20.121 0.719 24.263 1.00 88.62 91 SER A N 1
ATOM 746 C CA . SER A 1 91 ? -19.317 -0.506 24.126 1.00 88.62 91 SER A CA 1
ATOM 747 C C . SER A 1 91 ? -18.877 -0.811 22.688 1.00 88.62 91 SER A C 1
ATOM 749 O O . SER A 1 91 ? -17.848 -1.454 22.475 1.00 88.62 91 SER A O 1
ATOM 751 N N . ARG A 1 92 ? -19.632 -0.332 21.691 1.00 90.12 92 ARG A N 1
ATOM 752 C CA . ARG A 1 92 ? -19.353 -0.532 20.260 1.00 90.12 92 ARG A CA 1
ATOM 753 C C . ARG A 1 92 ? -18.438 0.542 19.675 1.00 90.12 92 ARG A C 1
ATOM 755 O O . ARG A 1 92 ? -17.828 0.312 18.628 1.00 90.12 92 ARG A O 1
ATOM 762 N N . GLY A 1 93 ? -18.335 1.688 20.349 1.00 90.56 93 GLY A N 1
ATOM 763 C CA . GLY A 1 93 ? -17.585 2.862 19.902 1.00 90.56 93 GLY A CA 1
ATOM 764 C C . GLY A 1 93 ? -16.142 2.553 19.494 1.00 90.56 93 GLY A C 1
ATOM 765 O O . GLY A 1 93 ? -15.755 2.900 18.375 1.00 90.56 93 GLY A O 1
ATOM 766 N N . PRO A 1 94 ? -15.359 1.820 20.312 1.00 91.00 94 PRO A N 1
ATOM 767 C CA . PRO A 1 94 ? -13.980 1.492 19.964 1.00 91.00 94 PRO A CA 1
ATOM 768 C C . PRO A 1 94 ? -13.841 0.688 18.663 1.00 91.00 94 PRO A C 1
ATOM 770 O O . PRO A 1 94 ? -12.918 0.916 17.885 1.00 91.00 94 PRO A O 1
ATOM 773 N N . PHE A 1 95 ? -14.778 -0.220 18.375 1.00 92.00 95 PHE A N 1
ATOM 774 C CA . PHE A 1 95 ? -14.752 -1.016 17.143 1.00 92.00 95 PHE A CA 1
ATOM 775 C C . PHE A 1 95 ? -15.149 -0.192 15.915 1.00 92.00 95 PHE A C 1
ATOM 777 O O . PHE A 1 95 ? -14.599 -0.395 14.833 1.00 92.00 95 PHE A O 1
ATOM 784 N N . TYR A 1 96 ? -16.073 0.759 16.076 1.00 93.00 96 TYR A N 1
ATOM 785 C CA . TYR A 1 96 ? -16.439 1.690 15.009 1.00 93.00 96 TYR A CA 1
ATOM 786 C C . TYR A 1 96 ? -15.292 2.651 14.672 1.00 93.00 96 TYR A C 1
ATOM 788 O O . TYR A 1 96 ? -15.029 2.895 13.496 1.00 93.00 96 TYR A O 1
ATOM 796 N N . ALA A 1 97 ? -14.548 3.119 15.679 1.00 94.00 97 ALA A N 1
ATOM 797 C CA . ALA A 1 97 ? -13.361 3.948 15.475 1.00 94.00 97 ALA A CA 1
ATOM 798 C C . ALA A 1 97 ? -12.328 3.254 14.564 1.00 94.00 97 ALA A C 1
ATOM 800 O O . ALA A 1 97 ? -11.816 3.864 13.628 1.00 94.00 97 ALA A O 1
ATOM 801 N N . ILE A 1 98 ? -12.102 1.947 14.747 1.00 93.50 98 ILE A N 1
ATOM 802 C CA . ILE A 1 98 ? -11.224 1.150 13.871 1.00 93.50 98 ILE A CA 1
ATOM 803 C C . ILE A 1 98 ? -11.725 1.168 12.419 1.00 93.50 98 ILE A C 1
ATOM 805 O O . ILE A 1 98 ? -10.936 1.374 11.496 1.00 93.50 98 ILE A O 1
ATOM 809 N N . LEU A 1 99 ? -13.029 0.975 12.195 1.00 93.12 99 LEU A N 1
ATOM 810 C CA . LEU A 1 99 ? -13.613 1.007 10.848 1.00 93.12 99 LEU A CA 1
ATOM 811 C C . LEU A 1 99 ? -13.438 2.374 10.184 1.00 93.12 99 LEU A C 1
ATOM 813 O O . LEU A 1 99 ? -13.109 2.443 8.998 1.00 93.12 99 LEU A O 1
ATOM 817 N N . LYS A 1 100 ? -13.601 3.449 10.955 1.00 93.38 100 LYS A N 1
ATOM 818 C CA . LYS A 1 100 ? -13.416 4.818 10.480 1.00 93.38 100 LYS A CA 1
ATOM 819 C C . LYS A 1 100 ? -11.967 5.099 10.090 1.00 93.38 100 LYS A C 1
ATOM 821 O O . LYS A 1 100 ? -11.734 5.569 8.983 1.00 93.38 100 LYS A O 1
ATOM 826 N N . ARG A 1 101 ? -10.993 4.692 10.908 1.00 93.88 101 ARG A N 1
ATOM 827 C CA . ARG A 1 101 ? -9.560 4.800 10.570 1.00 93.88 101 ARG A CA 1
ATOM 828 C C . ARG A 1 101 ? -9.213 4.033 9.296 1.00 93.88 101 ARG A C 1
ATOM 830 O O . ARG A 1 101 ? -8.503 4.538 8.433 1.00 93.88 101 ARG A O 1
ATOM 837 N N . VAL A 1 102 ? -9.754 2.823 9.118 1.00 94.38 102 VAL A N 1
ATOM 838 C CA . VAL A 1 102 ? -9.566 2.073 7.861 1.00 94.38 102 VAL A CA 1
ATOM 839 C C . VAL A 1 102 ? -10.128 2.849 6.664 1.00 94.38 102 VAL A C 1
ATOM 841 O O . VAL A 1 102 ? -9.532 2.822 5.585 1.00 94.38 102 VAL A O 1
ATOM 844 N N . GLN A 1 103 ? -11.268 3.519 6.837 1.00 93.19 103 GLN A N 1
ATOM 845 C CA . GLN A 1 103 ? -11.895 4.326 5.794 1.00 93.19 103 GLN A CA 1
ATOM 846 C C . GLN A 1 103 ? -11.086 5.591 5.471 1.00 93.19 103 GLN A C 1
ATOM 848 O O . GLN A 1 103 ? -10.940 5.924 4.297 1.00 93.19 103 GLN A O 1
ATOM 853 N N . GLU A 1 104 ? -10.512 6.255 6.474 1.00 93.56 104 GLU A N 1
ATOM 854 C CA . GLU A 1 104 ? -9.620 7.411 6.298 1.00 93.56 104 GLU A CA 1
ATOM 855 C C . GLU A 1 104 ? -8.384 7.050 5.457 1.00 93.56 104 GLU A C 1
ATOM 857 O O . GLU A 1 104 ? -7.975 7.816 4.585 1.00 93.56 104 GLU A O 1
ATOM 862 N N . HIS A 1 105 ? -7.854 5.835 5.619 1.00 94.81 105 HIS A N 1
ATOM 863 C CA . HIS A 1 105 ? -6.732 5.322 4.825 1.00 94.81 105 HIS A CA 1
ATOM 864 C C . HIS A 1 105 ? -7.141 4.624 3.510 1.00 94.81 105 HIS A C 1
ATOM 866 O O . HIS A 1 105 ? -6.288 4.053 2.823 1.00 94.8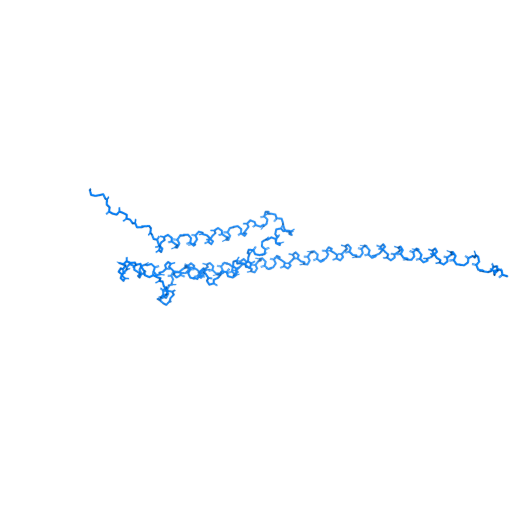1 105 HIS A O 1
ATOM 872 N N . ALA A 1 106 ? -8.416 4.665 3.099 1.00 92.06 106 ALA A N 1
ATOM 873 C CA . ALA A 1 106 ? -8.893 3.956 1.904 1.00 92.06 106 ALA A CA 1
ATOM 874 C C . ALA A 1 106 ? -8.142 4.353 0.620 1.00 92.06 106 ALA A C 1
ATOM 876 O O . ALA A 1 106 ? -7.823 3.484 -0.195 1.00 92.06 106 ALA A O 1
ATOM 877 N N . GLY A 1 107 ? -7.794 5.636 0.469 1.00 93.44 107 GLY A N 1
ATOM 878 C CA . GLY A 1 107 ? -7.080 6.140 -0.708 1.00 93.44 107 GLY A CA 1
ATOM 879 C C . GLY A 1 107 ? -5.703 5.498 -0.906 1.00 93.44 107 GLY A C 1
ATOM 880 O O . GLY A 1 107 ? -5.311 5.196 -2.034 1.00 93.44 107 GLY A O 1
ATOM 881 N N . MET A 1 108 ? -4.985 5.201 0.178 1.00 93.19 108 MET A N 1
ATOM 882 C CA . MET A 1 108 ? -3.696 4.510 0.103 1.00 93.19 108 MET A CA 1
ATOM 883 C C . MET A 1 108 ? -3.868 3.056 -0.361 1.00 93.19 108 MET A C 1
ATOM 885 O O . MET A 1 108 ? -3.163 2.617 -1.273 1.00 93.19 108 MET A O 1
ATOM 889 N N . PHE A 1 109 ? -4.879 2.340 0.141 1.00 92.44 109 PHE A N 1
ATOM 890 C CA . PHE A 1 109 ? -5.198 0.994 -0.348 1.00 92.44 109 PHE A CA 1
ATOM 891 C C . PHE A 1 109 ? -5.639 0.978 -1.822 1.00 92.44 109 PHE A C 1
ATOM 893 O O . PHE A 1 109 ? -5.371 0.008 -2.533 1.00 92.44 109 PHE A O 1
ATOM 900 N N . GLU A 1 110 ? -6.285 2.038 -2.312 1.00 93.81 110 GLU A N 1
ATOM 901 C CA . GLU A 1 110 ? -6.597 2.187 -3.737 1.00 93.81 110 GLU A CA 1
ATOM 902 C C . GLU A 1 110 ? -5.343 2.395 -4.591 1.00 93.81 110 GLU A C 1
ATOM 904 O O . GLU A 1 110 ? -5.227 1.786 -5.659 1.00 93.81 110 GLU A O 1
ATOM 909 N N . ARG A 1 111 ? -4.384 3.213 -4.130 1.00 93.94 111 ARG A N 1
ATOM 910 C CA . ARG A 1 111 ? -3.075 3.364 -4.793 1.00 93.94 111 ARG A CA 1
ATOM 911 C C . ARG A 1 111 ? -2.355 2.019 -4.873 1.00 93.94 111 ARG A C 1
ATOM 913 O O . ARG A 1 111 ? -1.938 1.614 -5.958 1.00 93.94 111 ARG A O 1
ATOM 920 N N . LEU A 1 112 ? -2.323 1.277 -3.768 1.00 93.81 112 LEU A N 1
ATOM 921 C CA . LEU A 1 112 ? -1.750 -0.067 -3.697 1.00 93.81 112 LEU A CA 1
ATOM 922 C C . LEU A 1 112 ? -2.413 -1.032 -4.701 1.00 93.81 112 LEU A C 1
ATOM 924 O O . LEU A 1 112 ? -1.733 -1.773 -5.416 1.00 93.81 112 LEU A O 1
ATOM 928 N N . ALA A 1 113 ? -3.745 -0.997 -4.809 1.00 92.31 113 ALA A N 1
ATOM 929 C CA . ALA A 1 113 ? -4.492 -1.819 -5.759 1.00 92.31 113 ALA A CA 1
ATOM 930 C C . ALA A 1 113 ? -4.185 -1.463 -7.225 1.00 92.31 113 ALA A C 1
ATOM 932 O O . ALA A 1 113 ? -4.079 -2.363 -8.061 1.00 92.31 113 ALA A O 1
ATOM 933 N N . LYS A 1 114 ? -4.004 -0.172 -7.536 1.00 94.44 114 LYS A N 1
ATOM 934 C CA . LYS A 1 114 ? -3.618 0.314 -8.873 1.00 94.44 114 LYS A CA 1
ATOM 935 C C . LYS A 1 114 ? -2.172 -0.036 -9.231 1.00 94.44 114 LYS A C 1
ATOM 937 O O . LYS A 1 114 ? -1.888 -0.284 -10.404 1.00 94.44 114 LYS A O 1
ATOM 942 N N . LEU A 1 115 ? -1.268 -0.090 -8.252 1.00 94.12 115 LEU A N 1
ATOM 943 C CA . LEU A 1 115 ? 0.136 -0.438 -8.480 1.00 94.12 115 LEU A CA 1
ATOM 944 C C . LEU A 1 115 ? 0.328 -1.928 -8.791 1.00 94.12 115 LEU A C 1
ATOM 946 O O . LEU A 1 115 ? 1.135 -2.280 -9.652 1.00 94.12 115 LEU A O 1
ATOM 950 N N . ARG A 1 116 ? -0.452 -2.808 -8.152 1.00 93.50 116 ARG A N 1
ATOM 951 C CA . ARG A 1 116 ? -0.351 -4.269 -8.305 1.00 93.50 116 ARG A CA 1
ATOM 952 C C . ARG A 1 116 ? -0.237 -4.767 -9.760 1.00 93.50 116 ARG A C 1
ATOM 954 O O . ARG A 1 116 ? 0.689 -5.532 -10.023 1.00 93.50 116 ARG A O 1
ATOM 961 N N . PRO A 1 117 ? -1.113 -4.396 -10.718 1.00 93.12 117 PRO A N 1
ATOM 962 C CA . PRO A 1 117 ? -0.993 -4.877 -12.098 1.00 93.12 117 PRO A CA 1
ATOM 963 C C . PRO A 1 117 ? 0.293 -4.401 -12.791 1.00 93.12 117 PRO A C 1
ATOM 965 O O . PRO A 1 117 ? 0.898 -5.170 -13.535 1.00 93.12 117 PRO A O 1
ATOM 968 N N . ARG A 1 118 ? 0.750 -3.169 -12.517 1.00 92.25 118 ARG A N 1
ATOM 969 C CA . ARG A 1 118 ? 2.015 -2.632 -13.055 1.00 92.25 118 ARG A CA 1
ATOM 970 C C . ARG A 1 118 ? 3.214 -3.392 -12.494 1.00 92.25 118 ARG A C 1
ATOM 972 O O . ARG A 1 118 ? 4.108 -3.767 -13.245 1.00 92.25 118 ARG A O 1
ATOM 979 N N . TYR A 1 119 ? 3.193 -3.665 -11.193 1.00 93.94 119 TYR A N 1
ATOM 980 C CA . TYR A 1 119 ? 4.219 -4.449 -10.518 1.00 93.94 119 TYR A CA 1
ATOM 981 C C . TYR A 1 119 ? 4.276 -5.885 -11.062 1.00 93.94 119 TYR A C 1
ATOM 983 O O . TYR A 1 119 ? 5.339 -6.374 -11.439 1.00 93.94 119 TYR A O 1
ATOM 991 N N . MET A 1 120 ? 3.119 -6.532 -11.218 1.00 93.06 120 MET A N 1
ATOM 992 C CA . MET A 1 120 ? 3.013 -7.884 -11.773 1.00 93.06 120 MET A CA 1
ATOM 993 C C . MET A 1 120 ? 3.535 -7.978 -13.213 1.00 93.06 120 MET A C 1
ATOM 995 O O . MET A 1 120 ? 4.171 -8.967 -13.566 1.00 93.06 120 MET A O 1
ATOM 999 N N . ALA A 1 121 ? 3.312 -6.952 -14.039 1.00 91.81 121 ALA A N 1
ATOM 1000 C CA . ALA A 1 121 ? 3.813 -6.922 -15.412 1.00 91.81 121 ALA A CA 1
ATOM 1001 C C . ALA A 1 121 ? 5.351 -6.873 -15.498 1.00 91.81 121 ALA A C 1
ATOM 1003 O O . ALA A 1 121 ? 5.918 -7.377 -16.464 1.00 91.81 121 ALA A O 1
ATOM 1004 N N . LEU A 1 122 ? 6.026 -6.282 -14.505 1.00 91.56 122 LEU A N 1
ATOM 1005 C CA . LEU A 1 122 ? 7.486 -6.125 -14.495 1.00 91.56 122 LEU A CA 1
ATOM 1006 C C . LEU A 1 122 ? 8.223 -7.217 -13.715 1.00 91.56 122 LEU A C 1
ATOM 1008 O O . LEU A 1 122 ? 9.326 -7.602 -14.099 1.00 91.56 122 LEU A O 1
ATOM 1012 N N . PHE A 1 123 ? 7.638 -7.701 -12.619 1.00 91.62 123 PHE A N 1
ATOM 1013 C CA . PHE A 1 123 ? 8.279 -8.643 -11.696 1.00 91.62 123 PHE A CA 1
ATOM 1014 C C . PHE A 1 123 ? 7.658 -10.046 -11.717 1.00 91.62 123 PHE A C 1
ATOM 1016 O O . PHE A 1 123 ? 8.220 -10.974 -11.139 1.00 91.62 123 PHE A O 1
ATOM 1023 N N . GLY A 1 124 ? 6.528 -10.220 -12.406 1.00 91.19 124 GLY A N 1
ATOM 1024 C CA . GLY A 1 124 ? 5.790 -11.476 -12.475 1.00 91.19 124 GLY A CA 1
ATOM 1025 C C . GLY A 1 124 ? 4.774 -11.656 -11.343 1.00 91.19 124 GLY A C 1
ATOM 1026 O O . GLY A 1 124 ? 4.651 -10.843 -10.428 1.00 91.19 124 GLY A O 1
ATOM 1027 N N . VAL A 1 125 ? 4.019 -12.755 -11.423 1.00 91.00 125 VAL A N 1
ATOM 1028 C CA . VAL A 1 125 ? 2.945 -13.098 -10.473 1.00 91.00 125 VAL A CA 1
ATOM 1029 C C . VAL A 1 125 ? 3.455 -13.373 -9.051 1.00 91.00 125 VAL A C 1
ATOM 1031 O O . VAL A 1 125 ? 2.870 -12.804 -8.132 1.00 91.00 125 VAL A O 1
ATOM 1034 N N . PRO A 1 126 ? 4.542 -14.147 -8.832 1.00 89.81 126 PRO A N 1
ATOM 1035 C CA . PRO A 1 126 ? 4.992 -14.476 -7.473 1.00 89.81 126 PRO A CA 1
ATOM 1036 C C . PRO A 1 126 ? 5.382 -13.240 -6.658 1.00 89.81 126 PRO A C 1
ATOM 1038 O O . PRO A 1 126 ? 5.133 -13.159 -5.462 1.00 89.81 126 PRO A O 1
ATOM 1041 N N . ALA A 1 127 ? 5.947 -12.227 -7.319 1.00 85.62 127 ALA A N 1
ATOM 1042 C CA . ALA A 1 127 ? 6.323 -10.981 -6.662 1.00 85.62 127 ALA A CA 1
ATOM 1043 C C . ALA A 1 127 ? 5.090 -10.177 -6.193 1.00 85.62 127 ALA A C 1
ATOM 1045 O O . ALA A 1 127 ? 5.168 -9.405 -5.240 1.00 85.62 127 ALA A O 1
ATOM 1046 N N . ALA A 1 128 ? 3.930 -10.368 -6.830 1.00 88.56 128 ALA A N 1
ATOM 1047 C CA . ALA A 1 128 ? 2.693 -9.681 -6.479 1.00 88.56 128 ALA A CA 1
ATOM 1048 C C . ALA A 1 128 ? 1.942 -10.319 -5.289 1.00 88.56 128 ALA A C 1
ATOM 1050 O O . ALA A 1 128 ? 0.931 -9.760 -4.851 1.00 88.56 128 ALA A O 1
ATOM 1051 N N . ASP A 1 129 ? 2.408 -11.450 -4.747 1.00 91.25 129 ASP A N 1
ATOM 1052 C CA . ASP A 1 129 ? 1.758 -12.131 -3.619 1.00 91.25 129 ASP A CA 1
ATOM 1053 C C . ASP A 1 129 ? 1.827 -11.319 -2.317 1.00 91.25 129 ASP A C 1
ATOM 1055 O O . ASP A 1 129 ? 0.888 -11.350 -1.521 1.00 91.25 129 ASP A O 1
ATOM 1059 N N . SER A 1 130 ? 2.850 -10.482 -2.129 1.00 89.12 130 SER A N 1
ATOM 1060 C CA . SER A 1 130 ? 2.939 -9.579 -0.970 1.00 89.12 130 SER A CA 1
ATOM 1061 C C . SER A 1 130 ? 1.739 -8.624 -0.878 1.00 89.12 130 SER A C 1
ATOM 1063 O O . SER A 1 130 ? 1.206 -8.374 0.202 1.00 89.12 130 SER A O 1
ATOM 1065 N N . PHE A 1 131 ? 1.225 -8.157 -2.021 1.00 92.06 131 PHE A N 1
ATOM 1066 C CA . PHE A 1 131 ? 0.029 -7.307 -2.078 1.00 92.06 131 PHE A CA 1
ATOM 1067 C C . PHE A 1 131 ? -1.235 -8.051 -1.630 1.00 92.06 131 PHE A C 1
ATOM 1069 O O . PHE A 1 131 ? -2.170 -7.448 -1.097 1.00 92.06 131 PHE A O 1
ATOM 1076 N N . LYS A 1 132 ? -1.284 -9.371 -1.848 1.00 91.69 132 LYS A N 1
ATOM 1077 C CA . LYS A 1 132 ? -2.393 -10.216 -1.398 1.00 91.69 132 LYS A CA 1
ATOM 1078 C C . LYS A 1 132 ? -2.432 -10.271 0.129 1.00 91.69 132 LYS A C 1
ATOM 1080 O O . LYS A 1 132 ? -3.515 -10.084 0.678 1.00 91.69 132 LYS A O 1
ATOM 1085 N N . LEU A 1 133 ? -1.278 -10.421 0.784 1.00 92.81 133 LEU A N 1
ATOM 1086 C CA . LEU A 1 133 ? -1.169 -10.438 2.248 1.00 92.81 133 LEU A CA 1
ATOM 1087 C C . LEU A 1 133 ? -1.701 -9.145 2.876 1.00 92.81 133 LEU A C 1
ATOM 1089 O O . LEU A 1 133 ? -2.497 -9.200 3.810 1.00 92.81 133 LEU A O 1
ATOM 1093 N N . ILE A 1 134 ? -1.344 -7.982 2.320 1.00 93.50 134 ILE A N 1
ATOM 1094 C CA . ILE A 1 134 ? -1.844 -6.679 2.795 1.00 93.50 134 ILE A CA 1
ATOM 1095 C C . ILE A 1 134 ? -3.371 -6.595 2.671 1.00 93.50 134 ILE A C 1
ATOM 1097 O O . ILE A 1 134 ? -4.067 -6.177 3.599 1.00 93.50 134 ILE A O 1
ATOM 1101 N N . ARG A 1 135 ? -3.918 -7.025 1.529 1.00 93.00 135 ARG A N 1
ATOM 1102 C CA . ARG A 1 135 ? -5.367 -7.015 1.292 1.00 93.00 135 ARG A CA 1
ATOM 1103 C C . ARG A 1 135 ? -6.110 -7.955 2.243 1.00 93.00 135 ARG A C 1
ATOM 1105 O O . ARG A 1 135 ? -7.183 -7.600 2.723 1.00 93.00 135 ARG A O 1
ATOM 1112 N N . GLU A 1 136 ? -5.557 -9.134 2.504 1.00 94.69 136 GLU A N 1
ATOM 1113 C CA . GLU A 1 136 ? -6.113 -10.110 3.447 1.00 94.69 136 GLU A CA 1
ATOM 1114 C C . GLU A 1 136 ? -6.058 -9.596 4.886 1.00 94.69 136 GLU A C 1
ATOM 1116 O O . GLU A 1 136 ? -7.064 -9.663 5.587 1.00 94.69 136 GLU A O 1
ATOM 1121 N N . ALA A 1 137 ? -4.943 -8.988 5.296 1.00 93.88 137 ALA A N 1
ATOM 1122 C CA . ALA A 1 137 ? -4.814 -8.333 6.594 1.00 93.88 137 ALA A CA 1
ATOM 1123 C C . ALA A 1 137 ? -5.865 -7.226 6.778 1.00 93.88 137 ALA A C 1
ATOM 1125 O O . ALA A 1 137 ? -6.557 -7.194 7.798 1.00 93.88 137 ALA A O 1
ATOM 1126 N N . ARG A 1 138 ? -6.055 -6.358 5.773 1.00 94.19 138 ARG A N 1
ATOM 1127 C CA . ARG A 1 138 ? -7.116 -5.337 5.795 1.00 94.19 138 ARG A CA 1
ATOM 1128 C C . ARG A 1 138 ? -8.496 -5.973 5.931 1.00 94.19 138 ARG A C 1
ATOM 1130 O O . ARG A 1 138 ? -9.277 -5.545 6.777 1.00 94.19 138 ARG A O 1
ATOM 1137 N N . ALA A 1 139 ? -8.799 -6.980 5.112 1.00 94.62 139 ALA A N 1
ATOM 1138 C CA . ALA A 1 139 ? -10.089 -7.661 5.150 1.00 94.62 139 ALA A CA 1
ATOM 1139 C C . ALA A 1 139 ? -10.354 -8.285 6.527 1.00 94.62 139 ALA A C 1
ATOM 1141 O O . ALA A 1 139 ? -11.444 -8.122 7.068 1.00 94.62 139 ALA A O 1
ATOM 1142 N N . TYR A 1 140 ? -9.348 -8.923 7.126 1.00 94.88 140 TYR A N 1
ATOM 1143 C CA . TYR A 1 140 ? -9.448 -9.515 8.455 1.00 94.88 140 TYR A CA 1
ATOM 1144 C C . TYR A 1 140 ? -9.786 -8.475 9.529 1.00 94.88 140 TYR A C 1
ATOM 1146 O O . TYR A 1 140 ? -10.696 -8.695 10.330 1.00 94.88 140 TYR A O 1
ATOM 1154 N N . VAL A 1 141 ? -9.099 -7.327 9.529 1.00 93.19 141 VAL A N 1
ATOM 1155 C CA . VAL A 1 141 ? -9.358 -6.236 10.483 1.00 93.19 141 VAL A CA 1
ATOM 1156 C C . VAL A 1 141 ? -10.770 -5.681 10.307 1.00 93.19 141 VAL A C 1
ATOM 1158 O O . VAL A 1 141 ? -11.500 -5.564 11.288 1.00 93.19 141 VAL A O 1
ATOM 1161 N N . VAL A 1 142 ? -11.182 -5.400 9.068 1.00 94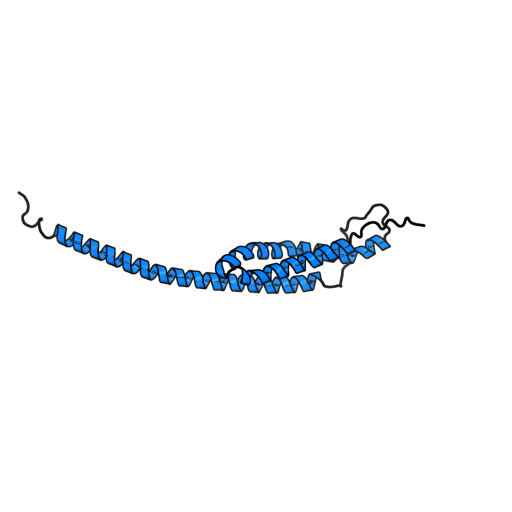.25 142 VAL A N 1
ATOM 1162 C CA . VAL A 1 142 ? -12.515 -4.855 8.764 1.00 94.25 142 VAL A CA 1
ATOM 1163 C C . VAL A 1 142 ? -13.616 -5.818 9.189 1.00 94.25 142 VAL A C 1
ATOM 1165 O O . VAL A 1 142 ? -14.536 -5.414 9.891 1.00 94.25 142 VAL A O 1
ATOM 1168 N N . VAL A 1 143 ? -13.518 -7.092 8.808 1.00 94.31 143 VAL A N 1
ATOM 1169 C CA . VAL A 1 143 ? -14.535 -8.104 9.125 1.00 94.31 143 VAL A CA 1
ATOM 1170 C C . VAL A 1 143 ? -14.619 -8.338 10.633 1.00 94.31 143 VAL A C 1
ATOM 1172 O O . VAL A 1 143 ? -15.715 -8.377 11.189 1.00 94.31 143 VAL A O 1
ATOM 1175 N N . SER A 1 144 ? -13.477 -8.423 11.320 1.00 92.69 144 SER A N 1
ATOM 1176 C CA . SER A 1 144 ? -13.443 -8.584 12.779 1.00 92.69 144 SER A CA 1
ATOM 1177 C C . SER A 1 144 ? -14.081 -7.389 13.489 1.00 92.69 144 SER A C 1
ATOM 1179 O O . SER A 1 144 ? -14.936 -7.568 14.356 1.00 92.69 144 SER A O 1
ATOM 1181 N N . ALA A 1 145 ? -13.726 -6.165 13.088 1.00 92.25 145 ALA A N 1
ATOM 1182 C CA . ALA A 1 145 ? -14.298 -4.947 13.653 1.00 92.25 145 ALA A CA 1
ATOM 1183 C C . ALA A 1 145 ? -15.800 -4.821 13.345 1.00 92.25 145 ALA A C 1
ATOM 1185 O O . ALA A 1 145 ? -16.569 -4.443 14.224 1.00 92.25 145 ALA A O 1
ATOM 1186 N N . GLN A 1 146 ? -16.250 -5.213 12.148 1.00 92.25 146 GLN A N 1
ATOM 1187 C CA . GLN A 1 146 ? -17.671 -5.255 11.795 1.00 92.25 146 GLN A CA 1
ATOM 1188 C C . GLN A 1 146 ? -18.452 -6.260 12.643 1.00 92.25 146 GLN A C 1
ATOM 1190 O O . GLN A 1 146 ? -19.531 -5.921 13.117 1.00 92.25 146 GLN A O 1
ATOM 1195 N N . HIS A 1 147 ? -17.926 -7.463 12.882 1.00 91.44 147 HIS A N 1
ATOM 1196 C CA . HIS A 1 147 ? -18.595 -8.456 13.729 1.00 91.44 147 HIS A CA 1
ATOM 1197 C C . HIS A 1 147 ? -18.708 -8.018 15.191 1.00 91.44 147 HIS A C 1
ATOM 1199 O O . HIS A 1 147 ? -19.718 -8.304 15.833 1.00 91.44 147 HIS A O 1
ATOM 1205 N N . LEU A 1 148 ? -17.692 -7.326 15.711 1.00 90.00 148 LEU A N 1
ATOM 1206 C CA . LEU A 1 148 ? -17.694 -6.801 17.079 1.00 90.00 148 LEU A CA 1
ATOM 1207 C C . LEU A 1 148 ? -18.564 -5.547 17.215 1.00 90.00 148 LEU A C 1
ATOM 1209 O O . LEU A 1 148 ? -19.249 -5.382 18.220 1.00 90.00 148 LEU A O 1
ATOM 1213 N N . CYS A 1 149 ? -18.585 -4.688 16.194 1.00 89.06 149 CYS A N 1
ATOM 1214 C CA . CYS A 1 149 ? -19.434 -3.501 16.167 1.00 89.06 149 CYS A CA 1
ATOM 1215 C C . CYS A 1 149 ? -20.901 -3.858 15.906 1.00 89.06 149 CYS A C 1
ATOM 1217 O O . CYS A 1 149 ? -21.796 -3.236 16.464 1.00 89.06 149 CYS A O 1
ATOM 1219 N N . TYR A 1 150 ? -21.180 -4.861 15.080 1.00 85.94 150 TYR A N 1
ATOM 1220 C CA . TYR A 1 150 ? -22.531 -5.262 14.704 1.00 85.94 150 TYR A CA 1
ATOM 1221 C C . TYR A 1 150 ? -22.745 -6.755 14.972 1.00 85.94 150 TYR A C 1
ATOM 1223 O O . TYR A 1 150 ? -22.975 -7.522 14.031 1.00 85.94 150 TYR A O 1
ATOM 1231 N N . PRO A 1 151 ? -22.719 -7.192 16.245 1.00 79.44 151 PRO A N 1
ATOM 1232 C CA . PRO A 1 151 ? -22.972 -8.586 16.558 1.00 79.44 151 PRO A CA 1
ATOM 1233 C C . PRO A 1 151 ? -24.391 -8.962 16.103 1.00 79.44 151 PRO A C 1
ATOM 1235 O O . PRO A 1 151 ? -25.309 -8.131 16.197 1.00 79.44 151 PRO A O 1
ATOM 1238 N N . PRO A 1 152 ? -24.591 -10.190 15.591 1.00 74.31 152 PRO A N 1
ATOM 1239 C CA . PRO A 1 152 ? -25.921 -10.674 15.259 1.00 74.31 152 PRO A CA 1
ATOM 1240 C C . PRO A 1 152 ? -26.778 -10.708 16.528 1.00 74.31 152 PRO A C 1
ATOM 1242 O O . PRO A 1 152 ? -26.301 -11.106 17.594 1.00 74.31 152 PRO A O 1
ATOM 1245 N N . VAL A 1 153 ? -28.043 -10.293 16.409 1.00 67.75 153 VAL A N 1
ATOM 1246 C CA . VAL A 1 153 ? -29.017 -10.320 17.509 1.00 67.75 153 VAL A CA 1
ATOM 1247 C C . VAL A 1 153 ? -29.054 -11.735 18.082 1.00 67.75 153 VAL A C 1
ATOM 1249 O O . VAL A 1 153 ? -29.498 -12.672 17.412 1.00 67.75 153 VAL A O 1
ATOM 1252 N N . ARG A 1 154 ? -28.574 -11.919 19.318 1.00 61.12 154 ARG A N 1
ATOM 1253 C CA . ARG A 1 154 ? -28.738 -13.196 20.013 1.00 61.12 154 ARG A CA 1
ATOM 1254 C C . ARG A 1 154 ? -30.232 -13.374 20.248 1.00 61.12 154 ARG A C 1
ATOM 1256 O O . ARG A 1 154 ? -30.816 -12.655 21.051 1.00 61.12 154 ARG A O 1
ATOM 1263 N N . ARG A 1 155 ? -30.858 -14.336 19.566 1.00 55.00 155 ARG A N 1
ATOM 1264 C CA . ARG A 1 155 ? -32.184 -14.828 19.953 1.00 55.00 155 ARG A CA 1
ATOM 1265 C C . ARG A 1 155 ? -32.039 -15.525 21.305 1.00 55.00 155 ARG A C 1
ATOM 1267 O O . ARG A 1 155 ? -31.838 -16.732 21.370 1.00 55.00 155 ARG A O 1
ATOM 1274 N N . THR A 1 156 ? -32.086 -14.771 22.396 1.00 57.88 156 THR A N 1
ATOM 1275 C CA . THR A 1 156 ? -32.245 -15.320 23.744 1.00 57.88 156 THR A CA 1
ATOM 1276 C C . THR A 1 156 ? -33.691 -15.775 23.887 1.00 57.88 156 THR A C 1
ATOM 1278 O O . THR A 1 156 ? -34.549 -15.042 24.364 1.00 57.88 156 THR A O 1
ATOM 1281 N N . GLY A 1 157 ? -33.961 -16.975 23.379 1.00 54.97 157 GLY A N 1
ATOM 1282 C CA . GLY A 1 157 ? -35.282 -17.588 23.345 1.00 54.97 157 GLY A CA 1
ATOM 1283 C C . GLY A 1 157 ? -35.179 -19.102 23.221 1.00 54.97 157 GLY A C 1
ATOM 1284 O O . GLY A 1 157 ? -35.579 -19.663 22.212 1.00 54.97 157 GLY A O 1
ATOM 1285 N N . CYS A 1 158 ? -34.602 -19.741 24.235 1.00 46.72 158 CYS A N 1
ATOM 1286 C CA . CYS A 1 158 ? -34.906 -21.115 24.633 1.00 46.72 158 CYS A CA 1
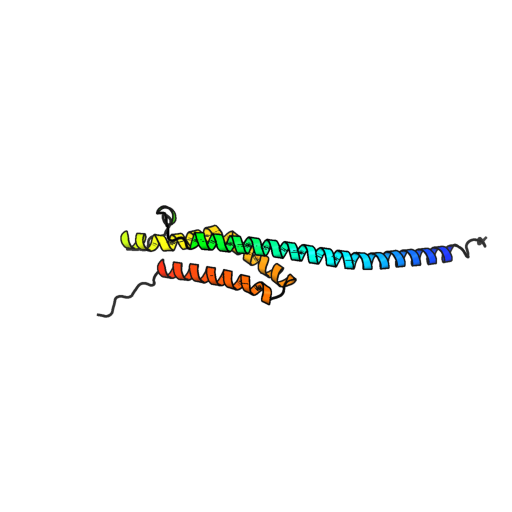ATOM 1287 C C . CYS A 1 158 ? -34.786 -21.137 26.159 1.00 46.72 158 CYS A C 1
ATOM 1289 O O . CYS A 1 158 ? -33.688 -21.234 26.705 1.00 46.72 158 CYS A O 1
ATOM 1291 N N . ARG A 1 159 ? -35.921 -20.894 26.816 1.00 45.25 159 ARG A N 1
ATOM 1292 C CA . ARG A 1 159 ? -36.204 -21.410 28.154 1.00 45.25 159 ARG A CA 1
ATOM 1293 C C . ARG A 1 159 ? -36.895 -22.748 27.974 1.00 45.25 159 ARG A C 1
ATOM 1295 O O . ARG A 1 159 ? -37.700 -22.825 27.018 1.00 45.25 159 ARG A O 1
#

Sequence (159 aa):
MTDPWAFGWTPLLTIIGFFVTIGIAYFGFRTFERWKREKIEEKRIDIAIEALELAYECQEAFEIIRNPGTLGSEYADMPRRDGEGEPEWSSRGPFYAILKRVQEHAGMFERLAKLRPRYMALFGVPAADSFKLIREARAYVVVSAQHLCYPPVRRTGCR

pLDDT: mean 87.14, std 10.64, range [45.25, 95.94]